Protein AF-X1IJR9-F1 (afdb_monomer_lite)

Organism: NCBI:txid412755

pLDDT: mean 82.11, std 13.71, range [39.81, 96.5]

InterPro domains:
  IPR022749 N6 adenine-specific DNA methyltransferase, N-terminal domain [PF12161] (8-47)
  IPR029063 S-adenosyl-L-methionine-dependent methyltransferase superfamily [SSF53335] (7-65)
  IPR038333 Type I restriction enzyme EcoKI-like, methylase subunit, N-terminal domain superfamily [G3DSA:1.20.1260.30] (1-65)

Secondary structure (DSSP, 8-state):
--SHHHHHHHHHHHHHHHHHHTT--HHHHHHHHHHHHHHHHHHHHHSTTT-PPPSS-GGGSTTT-

Structure (mmCIF, N/CA/C/O backbone):
data_AF-X1IJR9-F1
#
_entry.id   AF-X1IJR9-F1
#
loop_
_atom_site.group_PDB
_atom_site.id
_atom_site.type_symbol
_atom_site.label_atom_id
_atom_site.label_alt_id
_atom_site.label_comp_id
_atom_site.label_asym_id
_atom_site.label_entity_id
_atom_site.label_seq_id
_atom_site.pdbx_PDB_ins_code
_atom_site.Cartn_x
_atom_site.Cartn_y
_atom_site.Cartn_z
_atom_site.occupancy
_atom_site.B_iso_or_equiv
_atom_site.auth_seq_id
_atom_site.auth_comp_id
_atom_site.auth_asym_id
_atom_site.auth_atom_id
_atom_site.pdbx_PDB_model_num
ATOM 1 N N . MET A 1 1 ? 9.345 23.203 11.313 1.00 39.81 1 MET A N 1
ATOM 2 C CA . MET A 1 1 ? 8.313 22.818 10.329 1.00 39.81 1 MET A CA 1
ATOM 3 C C . MET A 1 1 ? 8.988 21.962 9.267 1.00 39.81 1 MET A C 1
ATOM 5 O O . MET A 1 1 ? 9.935 22.436 8.65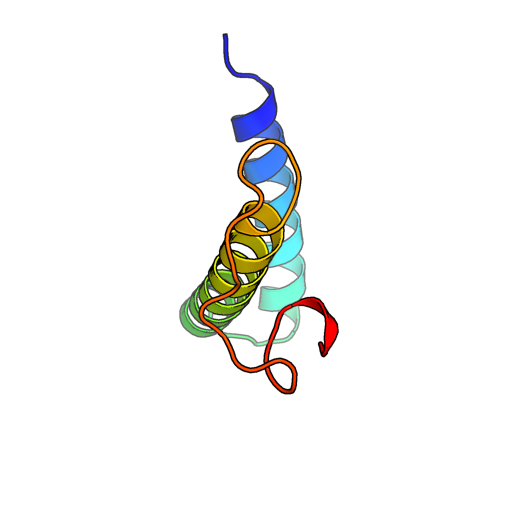9 1.00 39.81 1 MET A O 1
ATOM 9 N N . SER A 1 2 ? 8.539 20.712 9.124 1.00 50.44 2 SER A N 1
ATOM 10 C CA . SER A 1 2 ? 8.684 19.880 7.915 1.00 50.44 2 SER A CA 1
ATOM 11 C C . SER A 1 2 ? 10.101 19.466 7.472 1.00 50.44 2 SER A C 1
ATOM 13 O O . SER A 1 2 ? 10.532 19.851 6.392 1.00 50.44 2 SER A O 1
ATOM 15 N N . ASN A 1 3 ? 10.806 18.632 8.252 1.00 55.31 3 ASN A N 1
ATOM 16 C CA . ASN A 1 3 ? 12.022 17.940 7.771 1.00 55.31 3 ASN A CA 1
ATOM 17 C C . ASN A 1 3 ? 11.792 16.443 7.451 1.00 55.31 3 ASN A C 1
ATOM 19 O O . ASN A 1 3 ? 12.594 15.830 6.751 1.00 55.31 3 ASN A O 1
ATOM 23 N N . ASP A 1 4 ? 10.669 15.865 7.894 1.00 61.69 4 ASP A N 1
ATOM 24 C CA . ASP A 1 4 ? 10.361 14.440 7.694 1.00 61.69 4 ASP A CA 1
ATOM 25 C C . ASP A 1 4 ? 9.923 14.107 6.264 1.00 61.69 4 ASP A C 1
ATOM 27 O O . ASP A 1 4 ? 10.283 13.062 5.725 1.00 61.69 4 ASP A O 1
ATOM 31 N N . SER A 1 5 ? 9.189 15.009 5.607 1.00 66.44 5 SER A N 1
ATOM 32 C CA . SER A 1 5 ? 8.736 14.813 4.226 1.00 66.44 5 SER A CA 1
ATOM 33 C C . SER A 1 5 ? 9.900 14.817 3.235 1.00 66.44 5 SER A C 1
ATOM 35 O O . SER A 1 5 ? 9.947 13.966 2.354 1.00 66.44 5 SER A O 1
ATOM 37 N N . SER A 1 6 ? 10.880 15.711 3.410 1.00 72.25 6 SER A N 1
ATOM 38 C CA . SER A 1 6 ? 12.090 15.744 2.573 1.00 72.25 6 SER A CA 1
ATOM 39 C C . SER A 1 6 ? 12.932 14.473 2.744 1.00 72.25 6 SER A C 1
ATOM 41 O O . SER A 1 6 ? 13.351 13.865 1.760 1.00 72.25 6 SER A O 1
ATOM 43 N N . ALA A 1 7 ? 13.105 14.002 3.985 1.00 76.69 7 ALA A N 1
ATOM 44 C CA . ALA A 1 7 ? 13.818 12.758 4.270 1.00 76.69 7 ALA A CA 1
ATOM 45 C C . ALA A 1 7 ? 13.107 11.517 3.694 1.00 76.69 7 ALA A C 1
ATOM 47 O O . ALA A 1 7 ? 13.764 10.608 3.182 1.00 76.69 7 ALA A O 1
ATOM 48 N N . LEU A 1 8 ? 11.771 11.481 3.734 1.00 77.56 8 LEU A N 1
ATOM 49 C CA . LEU A 1 8 ? 10.971 10.421 3.117 1.00 77.56 8 LEU A CA 1
ATOM 50 C C . LEU A 1 8 ? 11.111 10.425 1.589 1.00 77.56 8 LEU A C 1
ATOM 52 O O . LEU A 1 8 ? 11.324 9.373 0.991 1.00 77.56 8 LEU A O 1
ATOM 56 N N . VAL A 1 9 ? 11.053 11.606 0.968 1.00 73.81 9 VAL A N 1
ATOM 57 C CA . VAL A 1 9 ? 11.239 11.775 -0.482 1.00 73.81 9 VAL A CA 1
ATOM 58 C C . VAL A 1 9 ? 12.629 11.311 -0.911 1.00 73.81 9 VAL A C 1
ATOM 60 O O . VAL A 1 9 ? 12.745 10.607 -1.909 1.00 73.81 9 VAL A O 1
ATOM 63 N N . GLN A 1 10 ? 13.672 11.629 -0.141 1.00 76.75 10 GLN A N 1
ATOM 64 C CA . GLN A 1 10 ? 15.035 11.155 -0.406 1.00 76.75 10 GLN A CA 1
ATOM 65 C C . GLN A 1 10 ? 15.150 9.627 -0.311 1.00 76.75 10 GLN A C 1
ATOM 67 O O . GLN A 1 10 ? 15.770 9.002 -1.169 1.00 76.75 10 GLN A O 1
ATOM 72 N N . LYS A 1 11 ? 14.509 8.995 0.682 1.00 78.12 11 LYS A N 1
ATOM 73 C CA . LYS A 1 11 ? 14.466 7.525 0.772 1.00 78.12 11 LYS A CA 1
ATOM 74 C C . LYS A 1 11 ? 13.762 6.897 -0.428 1.00 78.12 11 LYS A C 1
ATOM 76 O O . LYS A 1 11 ? 14.284 5.938 -0.985 1.00 78.12 11 LYS A O 1
ATOM 81 N N . LEU A 1 12 ? 12.620 7.446 -0.841 1.00 73.88 12 LEU A N 1
ATOM 82 C CA . LEU A 1 12 ? 11.893 6.977 -2.023 1.00 73.88 12 LEU A CA 1
ATOM 83 C C . LEU A 1 12 ? 12.750 7.107 -3.287 1.00 73.88 12 LEU A C 1
ATOM 85 O O . LEU A 1 12 ? 12.854 6.143 -4.037 1.00 73.88 12 LEU A O 1
ATOM 89 N N . TRP A 1 13 ? 13.434 8.242 -3.463 1.00 75.94 13 TRP A N 1
ATOM 90 C CA . TRP A 1 13 ? 14.360 8.477 -4.576 1.00 75.94 13 TRP A CA 1
ATOM 91 C C . TRP A 1 13 ? 15.517 7.477 -4.626 1.00 75.94 13 TRP A C 1
ATOM 93 O O . TRP A 1 13 ? 15.865 7.005 -5.708 1.00 75.94 13 TRP A O 1
ATOM 103 N N . ASN A 1 14 ? 16.078 7.107 -3.474 1.00 77.12 14 ASN A N 1
ATOM 104 C CA . ASN A 1 14 ? 17.122 6.085 -3.413 1.00 77.12 14 ASN A CA 1
ATOM 105 C C . ASN A 1 14 ? 16.603 4.708 -3.863 1.00 77.12 14 ASN A C 1
ATOM 107 O O . ASN A 1 14 ? 17.307 4.007 -4.585 1.00 77.12 14 ASN A O 1
ATOM 111 N N . TYR A 1 15 ? 15.364 4.341 -3.517 1.00 68.38 15 TYR A N 1
ATOM 112 C CA . TYR A 1 15 ? 14.736 3.117 -4.031 1.00 68.38 15 TYR A CA 1
ATOM 113 C C . TYR A 1 15 ? 14.431 3.194 -5.535 1.00 68.38 15 TYR A C 1
ATOM 115 O O . TYR A 1 15 ? 14.639 2.206 -6.239 1.00 68.38 15 TYR A O 1
ATOM 123 N N . CYS A 1 16 ? 14.019 4.363 -6.050 1.00 65.56 16 CYS A N 1
ATOM 124 C CA . CYS A 1 16 ? 13.828 4.571 -7.491 1.00 65.56 16 CYS A CA 1
ATOM 125 C C . CYS A 1 16 ? 15.105 4.262 -8.284 1.00 65.56 16 CYS A C 1
ATOM 127 O O . CYS A 1 16 ? 15.029 3.731 -9.388 1.00 65.56 16 CYS A O 1
ATOM 129 N N . HIS A 1 17 ? 16.272 4.629 -7.741 1.00 68.94 17 HIS A N 1
ATOM 130 C CA . HIS A 1 17 ? 17.550 4.435 -8.421 1.00 68.94 17 HIS A CA 1
ATOM 131 C C . HIS A 1 17 ? 17.889 2.948 -8.572 1.00 68.94 17 HIS A C 1
ATOM 133 O O . HIS A 1 17 ? 18.283 2.529 -9.652 1.00 68.94 17 HIS A O 1
ATOM 139 N N . VAL A 1 18 ? 17.647 2.148 -7.527 1.00 68.00 18 VAL A N 1
ATOM 140 C CA . VAL A 1 18 ? 17.872 0.692 -7.545 1.00 68.00 18 VAL A CA 1
ATOM 141 C C . VAL A 1 18 ? 16.963 -0.002 -8.565 1.00 68.00 18 VAL A C 1
ATOM 143 O O . VAL A 1 18 ? 17.422 -0.834 -9.333 1.00 68.00 18 VAL A O 1
ATOM 146 N N . LEU A 1 19 ? 15.684 0.375 -8.631 1.00 62.44 19 LEU A N 1
ATOM 147 C CA . LEU A 1 19 ? 14.709 -0.289 -9.511 1.00 62.44 19 LEU A CA 1
ATOM 148 C C . LEU A 1 19 ? 14.836 0.116 -10.983 1.00 62.44 19 LEU A C 1
ATOM 150 O O . LEU A 1 19 ? 14.478 -0.649 -11.878 1.00 62.44 19 LEU A O 1
ATOM 154 N N . ARG A 1 20 ? 15.386 1.305 -11.240 1.00 63.00 20 ARG A N 1
ATOM 155 C CA . ARG A 1 20 ? 15.773 1.734 -12.584 1.00 63.00 20 ARG A CA 1
ATOM 156 C C . ARG A 1 20 ? 16.909 0.876 -13.141 1.00 63.00 20 ARG A C 1
ATOM 158 O O . ARG A 1 20 ? 16.897 0.577 -14.334 1.00 63.00 20 ARG A O 1
ATOM 165 N N . ASP A 1 21 ? 17.866 0.498 -12.297 1.00 64.81 21 ASP A N 1
ATOM 166 C CA . ASP A 1 21 ? 19.014 -0.317 -12.705 1.00 64.81 21 ASP A CA 1
ATOM 167 C C . ASP A 1 21 ? 18.590 -1.758 -13.083 1.00 64.81 21 ASP A C 1
ATOM 169 O O . ASP A 1 21 ? 19.230 -2.376 -13.932 1.00 64.81 21 ASP A O 1
ATOM 173 N N . ASP A 1 22 ? 17.443 -2.235 -12.576 1.00 66.19 22 ASP A N 1
ATOM 174 C CA . ASP A 1 22 ? 16.819 -3.528 -12.920 1.00 66.19 22 ASP A CA 1
ATOM 175 C C . ASP A 1 22 ? 15.921 -3.487 -14.184 1.00 66.19 22 ASP A C 1
ATOM 177 O O . ASP A 1 22 ? 15.283 -4.480 -14.540 1.00 66.19 22 ASP A O 1
ATOM 181 N N . GLY A 1 23 ? 15.871 -2.357 -14.903 1.00 66.44 23 GLY A N 1
ATOM 182 C CA . GLY A 1 23 ? 15.181 -2.239 -16.197 1.00 66.44 23 GLY A CA 1
ATOM 183 C C . GLY A 1 23 ? 13.691 -1.885 -16.129 1.00 66.44 23 GLY A C 1
ATOM 184 O O . GLY A 1 23 ? 13.012 -1.918 -17.157 1.00 66.44 23 GLY A O 1
ATOM 185 N N . VAL A 1 24 ? 13.174 -1.510 -14.956 1.00 67.62 24 VAL A N 1
ATOM 186 C CA . VAL A 1 24 ? 11.802 -1.002 -14.811 1.00 67.62 24 VAL A CA 1
ATOM 187 C C . VAL A 1 24 ? 11.739 0.440 -15.320 1.00 67.62 24 VAL A C 1
ATOM 189 O O . VAL A 1 24 ? 12.528 1.298 -14.911 1.00 67.62 24 VAL A O 1
ATOM 192 N N . SER A 1 25 ? 10.795 0.733 -16.220 1.00 73.31 25 SER A N 1
ATOM 193 C CA . SER A 1 25 ? 10.577 2.104 -16.688 1.00 73.31 25 SER A CA 1
ATOM 194 C C . SER A 1 25 ? 10.158 2.995 -15.517 1.00 73.31 25 SER A C 1
ATOM 196 O O . SER A 1 25 ? 9.388 2.584 -14.650 1.00 73.31 25 SER A O 1
ATOM 198 N N . TYR A 1 26 ? 10.625 4.247 -15.498 1.00 69.12 26 TYR A N 1
ATOM 199 C CA . TYR A 1 26 ? 10.260 5.213 -14.454 1.00 69.12 26 TYR A CA 1
ATOM 200 C C . TYR A 1 26 ? 8.735 5.348 -14.294 1.00 69.12 26 TYR A C 1
ATOM 202 O O . TYR A 1 26 ? 8.248 5.477 -13.174 1.00 69.12 26 TYR A O 1
ATOM 210 N N 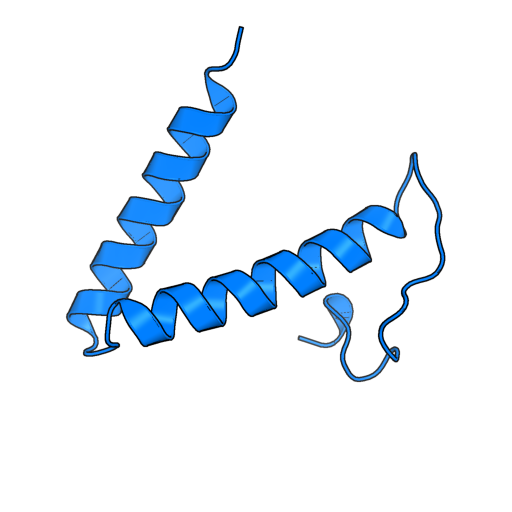. GLY A 1 27 ? 7.982 5.275 -15.399 1.00 76.69 27 GLY A N 1
ATOM 211 C CA . GLY A 1 27 ? 6.517 5.277 -15.371 1.00 76.69 27 GLY A CA 1
ATOM 212 C C . GLY A 1 27 ? 5.938 4.072 -14.627 1.00 76.69 27 GLY A C 1
ATOM 213 O O . GLY A 1 27 ? 5.112 4.254 -13.736 1.00 76.69 27 GLY A O 1
ATOM 214 N N . ASP A 1 28 ? 6.442 2.874 -14.922 1.00 76.69 28 ASP A N 1
ATOM 215 C CA . ASP A 1 28 ? 5.952 1.620 -14.343 1.00 76.69 28 ASP A CA 1
ATOM 216 C C . ASP A 1 28 ? 6.206 1.571 -12.832 1.00 76.69 28 ASP A C 1
ATOM 218 O O . ASP A 1 28 ? 5.320 1.219 -12.056 1.00 76.69 28 ASP A O 1
ATOM 222 N N . TYR A 1 29 ? 7.393 1.982 -12.372 1.00 75.44 29 TYR A N 1
ATOM 223 C CA . TYR A 1 29 ? 7.679 2.004 -10.935 1.00 75.44 29 TYR A CA 1
ATOM 224 C C . TYR A 1 29 ? 6.842 3.050 -10.185 1.00 75.44 29 TYR A C 1
ATOM 226 O O . TYR A 1 29 ? 6.357 2.778 -9.085 1.00 75.44 29 TYR A O 1
ATOM 234 N N . VAL A 1 30 ? 6.633 4.235 -10.767 1.00 82.44 30 VAL A N 1
ATOM 235 C CA . VAL A 1 30 ? 5.765 5.262 -10.169 1.00 82.44 30 VAL A CA 1
ATOM 236 C C . VAL A 1 30 ? 4.325 4.760 -10.070 1.00 82.44 30 VAL A C 1
ATOM 238 O O . VAL A 1 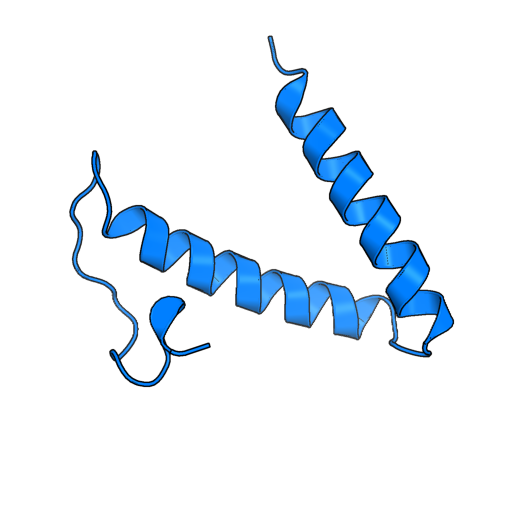30 ? 3.673 4.989 -9.050 1.00 82.44 30 VAL A O 1
ATOM 241 N N . GLU A 1 31 ? 3.837 4.039 -11.078 1.00 87.38 31 GLU A N 1
ATOM 242 C CA . GLU A 1 31 ? 2.515 3.415 -11.056 1.00 87.38 31 GLU A CA 1
ATOM 243 C C . GLU A 1 31 ? 2.407 2.368 -9.935 1.00 87.38 31 GLU A C 1
ATOM 245 O O . GLU A 1 31 ? 1.504 2.453 -9.100 1.00 87.38 31 GLU A O 1
ATOM 250 N N . GLN A 1 32 ? 3.376 1.455 -9.827 1.00 84.31 32 GLN A N 1
ATOM 251 C CA . GLN A 1 32 ? 3.390 0.435 -8.770 1.00 84.31 32 GLN A CA 1
ATOM 252 C C . GLN A 1 32 ? 3.484 1.040 -7.364 1.00 84.31 32 GLN A C 1
ATOM 254 O O . GLN A 1 32 ? 2.747 0.641 -6.460 1.00 84.31 32 GLN A O 1
ATOM 259 N N . LEU A 1 33 ? 4.333 2.053 -7.167 1.00 86.62 33 LEU A N 1
ATOM 260 C CA . LEU A 1 33 ? 4.380 2.794 -5.906 1.00 86.62 33 LEU A CA 1
ATOM 261 C C .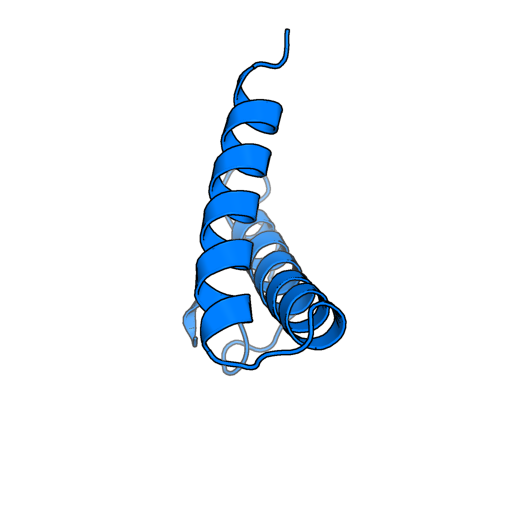 LEU A 1 33 ? 3.051 3.468 -5.585 1.00 86.62 33 LEU A C 1
ATOM 263 O O . LEU A 1 33 ? 2.662 3.519 -4.420 1.00 86.62 33 LEU A O 1
ATOM 267 N N . THR A 1 34 ? 2.367 3.998 -6.597 1.00 89.69 34 THR A N 1
ATOM 268 C CA . THR A 1 34 ? 1.071 4.655 -6.416 1.00 89.69 34 THR A CA 1
ATOM 269 C C . THR A 1 34 ? 0.027 3.651 -5.935 1.00 89.69 34 THR A C 1
ATOM 271 O O . THR A 1 34 ? -0.712 3.952 -4.995 1.00 89.69 34 THR A O 1
ATOM 274 N N . TYR A 1 35 ? 0.013 2.437 -6.495 1.00 92.06 35 TYR A N 1
ATOM 275 C CA . TYR A 1 35 ? -0.851 1.355 -6.018 1.00 92.06 35 TYR A CA 1
ATOM 276 C C . TYR A 1 35 ? -0.544 0.973 -4.570 1.00 92.06 35 TYR A C 1
ATOM 278 O O . TYR A 1 35 ? -1.448 0.963 -3.733 1.00 92.06 35 TYR A O 1
ATOM 286 N N . LEU A 1 36 ? 0.729 0.747 -4.237 1.00 92.81 36 LEU A N 1
ATOM 287 C CA . LEU A 1 36 ? 1.141 0.420 -2.871 1.00 92.81 36 LEU A CA 1
ATOM 288 C C . LEU A 1 36 ? 0.784 1.533 -1.880 1.00 92.81 36 LEU A C 1
ATOM 290 O O . LEU A 1 36 ? 0.273 1.257 -0.794 1.00 92.81 36 LEU A O 1
ATOM 294 N N . LEU A 1 37 ? 1.000 2.794 -2.254 1.00 92.62 37 LEU A N 1
ATOM 295 C CA . LEU A 1 37 ? 0.655 3.942 -1.423 1.00 92.62 37 LEU A CA 1
ATOM 296 C C . LEU A 1 37 ? -0.854 4.006 -1.165 1.00 92.62 37 LEU A C 1
ATOM 298 O O . LEU A 1 37 ? -1.261 4.214 -0.025 1.00 92.62 37 LEU A O 1
ATOM 302 N N . PHE A 1 38 ? -1.682 3.783 -2.186 1.00 95.69 38 PHE A N 1
ATOM 303 C CA . PHE A 1 38 ? -3.137 3.793 -2.039 1.00 95.69 38 PHE A CA 1
ATOM 304 C C . PHE A 1 38 ? -3.624 2.694 -1.085 1.00 95.69 38 PHE A C 1
ATOM 306 O O . PHE A 1 38 ? -4.391 2.975 -0.162 1.00 95.69 38 PHE A O 1
ATOM 313 N N . LEU A 1 39 ? -3.117 1.468 -1.244 1.00 95.62 39 LEU A N 1
ATOM 314 C CA . LEU A 1 39 ? -3.419 0.352 -0.342 1.00 95.62 39 LEU A CA 1
ATOM 315 C C . LEU A 1 39 ? -2.969 0.656 1.092 1.00 95.62 39 LEU A C 1
ATOM 317 O O . LEU A 1 39 ? -3.720 0.446 2.047 1.00 95.62 39 LEU A O 1
ATOM 321 N N . LYS A 1 40 ? -1.767 1.220 1.254 1.00 95.38 40 LYS A N 1
ATOM 322 C CA . LYS A 1 40 ? -1.238 1.608 2.564 1.00 95.38 40 LYS A CA 1
ATOM 323 C C . LYS A 1 40 ? -2.090 2.686 3.229 1.00 95.38 40 LYS A C 1
ATOM 325 O O . LYS A 1 40 ? -2.274 2.626 4.446 1.00 95.38 40 LYS A O 1
ATOM 330 N N . MET A 1 41 ? -2.580 3.658 2.460 1.00 95.50 41 MET A N 1
ATOM 331 C CA . MET A 1 41 ? -3.437 4.747 2.936 1.00 95.50 41 MET A CA 1
ATOM 332 C C . MET A 1 41 ? -4.819 4.253 3.369 1.00 95.50 41 MET A C 1
ATOM 334 O O . MET A 1 41 ? -5.342 4.744 4.369 1.00 95.50 41 MET A O 1
ATOM 338 N N . ASP A 1 42 ? -5.412 3.298 2.651 1.00 96.38 42 ASP A N 1
ATOM 339 C CA . ASP A 1 42 ? -6.655 2.646 3.078 1.00 96.38 42 ASP A CA 1
ATOM 340 C C . ASP A 1 42 ? -6.447 1.867 4.392 1.00 96.38 42 ASP A C 1
ATOM 342 O O . ASP A 1 42 ? -7.195 2.072 5.345 1.00 96.38 42 ASP A O 1
ATOM 346 N N . ASP A 1 43 ? -5.354 1.104 4.522 1.00 95.81 43 ASP A N 1
ATOM 347 C CA . ASP A 1 43 ? -5.009 0.404 5.772 1.00 95.81 43 ASP A CA 1
ATOM 348 C C . ASP A 1 43 ? -4.761 1.359 6.951 1.00 95.81 43 ASP A C 1
ATOM 350 O O . ASP A 1 43 ? -5.231 1.096 8.057 1.00 95.81 43 ASP A O 1
ATOM 354 N N . GLU A 1 44 ? -4.081 2.493 6.745 1.00 96.50 44 GLU A N 1
ATOM 355 C CA . GLU A 1 44 ? -3.907 3.503 7.805 1.00 96.50 44 GLU A CA 1
ATOM 356 C C . GLU A 1 44 ? -5.237 4.130 8.244 1.00 96.50 44 GLU A C 1
ATOM 358 O O . GLU A 1 44 ? -5.4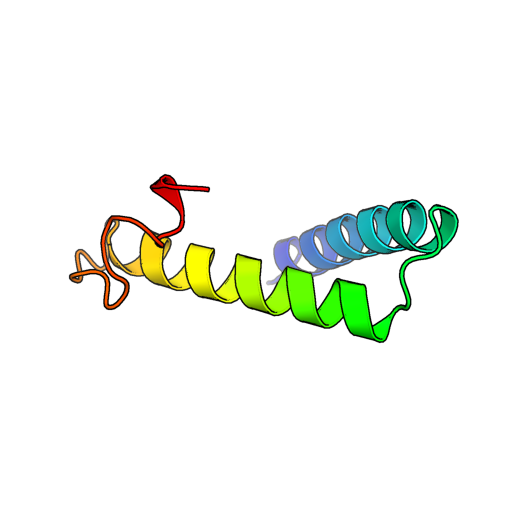00 4.450 9.421 1.00 96.50 44 GLU A O 1
ATOM 363 N N . GLN A 1 45 ? -6.223 4.255 7.350 1.00 96.12 45 GLN A N 1
ATOM 364 C CA . GLN A 1 45 ? -7.558 4.718 7.740 1.00 96.12 45 GLN A CA 1
ATOM 365 C C . GLN A 1 45 ? -8.290 3.725 8.648 1.00 96.12 45 GLN A C 1
ATOM 367 O O . GLN A 1 45 ? -9.158 4.147 9.415 1.00 96.12 45 GLN A O 1
ATOM 372 N N . THR A 1 46 ? -7.931 2.439 8.612 1.00 95.56 46 THR A N 1
ATOM 373 C CA . THR A 1 46 ? -8.492 1.437 9.532 1.00 95.56 46 THR A CA 1
ATOM 374 C C . THR A 1 46 ? -7.913 1.503 10.938 1.00 95.56 46 THR A C 1
ATOM 376 O O . THR A 1 46 ? -8.493 0.956 11.876 1.00 95.56 46 THR A O 1
ATOM 379 N N . LYS A 1 47 ? -6.784 2.192 11.115 1.00 93.38 47 LYS A N 1
ATOM 380 C CA . LYS A 1 47 ? -6.079 2.289 12.394 1.00 93.38 47 LYS A CA 1
ATOM 381 C C . LYS A 1 47 ? -6.528 3.518 13.189 1.00 93.38 47 LYS A C 1
ATOM 383 O O . LYS A 1 47 ? -7.116 4.456 12.634 1.00 93.38 47 LYS A O 1
ATOM 388 N N . PRO A 1 48 ? -6.240 3.556 14.502 1.00 92.38 48 PRO A N 1
ATOM 389 C CA . PRO A 1 48 ? -6.376 4.777 15.280 1.00 92.38 48 PRO A CA 1
ATOM 390 C C . PRO A 1 48 ? -5.561 5.918 14.648 1.00 92.38 48 PRO A C 1
ATOM 392 O O . PRO A 1 48 ? -4.433 5.683 14.215 1.00 92.38 48 PRO A O 1
ATOM 395 N N . PRO A 1 49 ? -6.089 7.153 14.605 1.00 93.25 49 PRO A N 1
ATOM 396 C CA . PRO A 1 49 ? -7.316 7.633 15.255 1.00 93.25 49 PRO A CA 1
ATOM 397 C C . PRO A 1 49 ? -8.601 7.476 14.422 1.00 93.25 49 PRO A C 1
ATOM 399 O O . PRO A 1 49 ? -9.681 7.796 14.914 1.00 93.25 49 PRO A O 1
ATOM 402 N N . PHE A 1 50 ? -8.509 7.030 13.168 1.00 92.62 50 PHE A N 1
ATOM 403 C CA . PHE A 1 50 ? -9.618 7.097 12.215 1.00 92.62 50 PHE A CA 1
ATOM 404 C C . PHE A 1 50 ? -10.609 5.938 12.353 1.00 92.62 50 PHE A C 1
ATOM 406 O O . PHE A 1 50 ? -11.809 6.181 12.256 1.00 92.62 50 PHE A O 1
ATOM 413 N N . ASN A 1 51 ? -10.117 4.715 12.601 1.00 93.50 51 ASN A N 1
ATOM 414 C CA . ASN A 1 51 ? -10.914 3.495 12.813 1.00 93.50 51 ASN A CA 1
ATOM 415 C C . ASN A 1 51 ? -12.040 3.297 11.774 1.00 93.50 51 ASN A C 1
ATOM 417 O O . ASN A 1 51 ? -13.155 2.906 12.120 1.00 93.50 51 ASN A O 1
ATOM 421 N N . ARG A 1 52 ? -11.775 3.625 10.504 1.00 94.62 52 ARG A N 1
ATOM 422 C CA . ARG A 1 52 ? -12.728 3.449 9.400 1.00 94.62 52 ARG A CA 1
ATOM 423 C C . ARG A 1 52 ? -12.685 2.018 8.884 1.00 94.62 52 ARG A C 1
ATOM 425 O O . ARG A 1 52 ? -11.665 1.346 8.974 1.00 94.62 52 ARG A O 1
ATOM 432 N N . GLU A 1 53 ? -13.773 1.565 8.281 1.00 93.19 53 GLU A N 1
ATOM 433 C CA . GLU A 1 53 ? -13.734 0.313 7.531 1.00 93.19 53 GLU A CA 1
ATOM 434 C C . GLU A 1 53 ? -12.929 0.495 6.238 1.00 93.19 53 GLU A C 1
ATOM 436 O O . GLU A 1 53 ? -13.033 1.526 5.565 1.00 93.19 53 GLU A O 1
ATOM 441 N N . SER A 1 54 ? -12.117 -0.513 5.910 1.00 94.62 54 SER A N 1
ATOM 442 C CA . SER A 1 54 ? -11.421 -0.584 4.625 1.00 94.62 54 SER A CA 1
ATOM 443 C C . SER A 1 54 ? -12.449 -0.690 3.506 1.00 94.62 54 SER A C 1
ATOM 445 O O . SER A 1 54 ? -13.417 -1.445 3.606 1.00 94.62 54 SER A O 1
ATOM 447 N N . LYS A 1 55 ? -12.230 0.051 2.418 1.00 94.56 55 LYS A N 1
ATOM 448 C CA . LYS A 1 55 ? -13.069 -0.066 1.214 1.00 94.56 55 LYS A CA 1
ATOM 449 C C . LYS A 1 55 ? -12.629 -1.209 0.303 1.00 94.56 55 LYS A C 1
ATOM 451 O O . LYS A 1 55 ? -13.274 -1.459 -0.713 1.00 94.56 55 LYS A O 1
ATOM 456 N N . ILE A 1 56 ? -11.522 -1.862 0.639 1.00 94.56 56 ILE A N 1
ATOM 457 C CA . ILE A 1 56 ? -10.882 -2.881 -0.178 1.00 94.56 56 ILE A CA 1
ATOM 458 C C . ILE A 1 56 ? -11.227 -4.253 0.411 1.00 94.56 56 ILE A C 1
ATOM 460 O O . ILE A 1 56 ? -11.095 -4.444 1.623 1.00 94.56 56 ILE A O 1
ATOM 464 N N . PRO A 1 57 ? -11.671 -5.222 -0.412 1.00 96.31 57 PRO A N 1
ATOM 465 C CA . PRO A 1 57 ? -11.920 -6.580 0.055 1.00 96.31 57 PRO A CA 1
ATOM 466 C C . PRO A 1 57 ? -10.710 -7.157 0.794 1.00 96.31 57 PRO A C 1
ATOM 468 O O . PRO A 1 57 ? -9.564 -6.908 0.421 1.00 96.31 57 PRO A O 1
ATOM 471 N N . ALA A 1 58 ? -10.962 -7.956 1.833 1.00 93.50 58 ALA A N 1
ATOM 472 C CA . ALA A 1 58 ? -9.909 -8.460 2.716 1.00 93.50 58 ALA A CA 1
ATOM 473 C C . ALA A 1 58 ? -8.834 -9.296 1.995 1.00 93.50 58 ALA A C 1
ATOM 475 O O . ALA A 1 58 ? -7.695 -9.335 2.445 1.00 93.50 58 ALA A O 1
ATOM 476 N N . GLU A 1 59 ? -9.194 -9.936 0.883 1.00 95.62 59 GLU A N 1
ATOM 477 C CA . GLU A 1 59 ? -8.308 -10.752 0.044 1.00 95.62 59 GLU A CA 1
ATOM 478 C C . GLU A 1 59 ? -7.363 -9.939 -0.862 1.00 95.62 59 GLU A C 1
ATOM 480 O O . GLU A 1 59 ? -6.434 -10.506 -1.430 1.00 95.62 59 GLU A O 1
ATOM 485 N N . TYR A 1 60 ? -7.578 -8.622 -0.980 1.00 94.56 60 TYR A N 1
ATOM 486 C CA . TYR A 1 60 ? -6.807 -7.723 -1.851 1.00 94.56 60 TYR A CA 1
ATOM 487 C C . TYR A 1 60 ? -6.270 -6.475 -1.129 1.00 94.56 60 TYR A C 1
ATOM 489 O O . TYR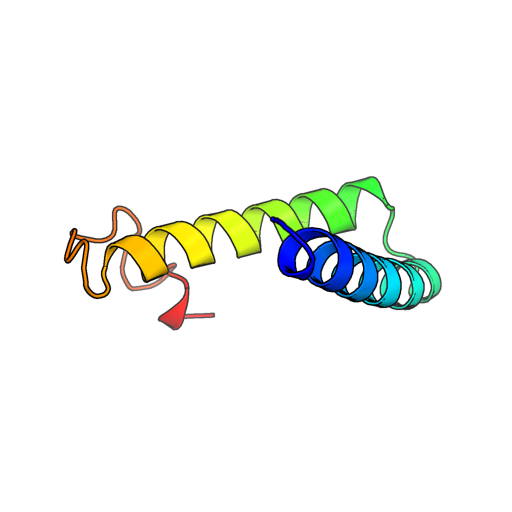 A 1 60 ? -5.842 -5.519 -1.777 1.00 94.56 60 TYR A O 1
ATOM 497 N N . ASN A 1 61 ? -6.341 -6.426 0.203 1.00 94.12 61 ASN A N 1
ATOM 498 C CA . ASN A 1 61 ? -5.937 -5.247 0.966 1.00 94.12 61 ASN A CA 1
ATOM 499 C C . ASN A 1 61 ? -4.427 -5.236 1.273 1.00 94.12 61 ASN A C 1
ATOM 501 O O . ASN A 1 61 ? -3.691 -6.171 0.977 1.00 94.12 61 ASN A O 1
ATOM 505 N N . TRP A 1 62 ? -3.948 -4.170 1.918 1.00 95.50 62 TRP A N 1
ATOM 506 C CA . TRP A 1 62 ? -2.532 -4.046 2.291 1.00 95.50 62 TRP A CA 1
ATOM 507 C C . TRP A 1 62 ? -1.993 -5.218 3.131 1.00 95.50 62 TRP A C 1
ATOM 509 O O . TRP A 1 62 ? -0.802 -5.497 3.087 1.00 95.50 62 TRP A O 1
ATOM 519 N N . LYS A 1 63 ? -2.838 -5.884 3.928 1.00 92.69 63 LYS A N 1
ATOM 520 C CA . LYS A 1 63 ? -2.417 -6.983 4.812 1.00 92.69 63 LYS A CA 1
ATOM 521 C C . LYS A 1 63 ? -2.328 -8.330 4.095 1.00 92.69 63 LYS A C 1
ATOM 523 O O . LYS A 1 63 ? -1.781 -9.259 4.680 1.00 92.69 63 LYS A O 1
ATOM 528 N N . SER A 1 64 ? -2.912 -8.453 2.904 1.00 93.06 64 SER A N 1
ATOM 529 C CA . SER A 1 64 ? -2.865 -9.674 2.094 1.00 93.06 64 SER A CA 1
ATOM 530 C C . SER A 1 64 ? -1.725 -9.680 1.068 1.00 93.06 64 SER A C 1
ATOM 532 O O . SER A 1 64 ? -1.526 -10.706 0.421 1.00 93.06 64 SER A O 1
ATOM 534 N N . LEU A 1 65 ? -1.019 -8.553 0.909 1.00 86.31 65 LEU A N 1
ATOM 535 C CA . LEU A 1 65 ? 0.243 -8.419 0.167 1.00 86.31 65 LEU A CA 1
ATOM 536 C C . LEU A 1 65 ? 1.417 -8.994 0.966 1.00 86.31 65 LEU A C 1
ATOM 538 O O . LEU A 1 65 ? 2.256 -9.671 0.334 1.00 86.31 65 LEU A O 1
#

Radius of gyration: 14.57 Å; chains: 1; bounding box: 33×34×32 Å

Sequence (65 aa):
MSNDSSALVQKLWNYCHVLRDDGVSYGDYVEQLTYLLFLKMDDEQTKPPFNRESKIPAEYNWKSL

Foldseek 3Di:
DDPVVVVVVVVVVVVLVVVVVVVDDSVRVVVVVVVLVVLVVLVVCCDPPNVDDRPDPPCPGNVVD